Protein AF-A0A967JZ16-F1 (afdb_monomer_lite)

Sequence (49 aa):
KRLRPGESVSYHRRFTAERDTLVATLPLGYSDGYPPQGVAQAEVLIRGR

Structure (mmCIF, N/CA/C/O backbone):
data_AF-A0A967JZ16-F1
#
_entry.id   AF-A0A967JZ16-F1
#
loop_
_atom_site.group_PDB
_atom_site.id
_atom_site.type_symbol
_atom_site.label_atom_id
_atom_site.label_alt_id
_atom_site.label_comp_id
_atom_site.label_asym_id
_atom_site.label_entity_id
_atom_site.label_seq_id
_atom_site.pdbx_PDB_ins_code
_atom_site.Cartn_x
_atom_site.Cartn_y
_atom_site.Cartn_z
_atom_site.occupancy
_atom_site.B_iso_or_equiv
_atom_site.auth_seq_id
_atom_site.auth_comp_id
_atom_site.auth_asym_id
_atom_site.auth_atom_id
_atom_site.pdbx_PDB_model_num
ATOM 1 N N . LYS A 1 1 ? -4.243 -8.894 5.596 1.00 92.19 1 LYS A N 1
ATOM 2 C CA . LYS A 1 1 ? -3.954 -8.587 7.026 1.00 92.19 1 LYS A CA 1
ATOM 3 C C . LYS A 1 1 ? -4.979 -7.575 7.531 1.00 92.19 1 LYS A C 1
ATOM 5 O O . LYS A 1 1 ? -5.340 -6.698 6.759 1.00 92.19 1 LYS A O 1
ATOM 10 N N . ARG A 1 2 ? -5.457 -7.680 8.776 1.00 97.12 2 ARG A N 1
ATOM 11 C CA . ARG A 1 2 ? -6.285 -6.633 9.403 1.00 97.12 2 ARG A CA 1
ATOM 12 C C . ARG A 1 2 ? -5.388 -5.715 10.234 1.00 97.12 2 ARG A C 1
ATOM 14 O O . ARG A 1 2 ? -4.559 -6.234 10.975 1.00 97.12 2 ARG A O 1
ATOM 21 N N . LEU A 1 3 ? -5.529 -4.405 10.053 1.00 98.00 3 LEU A N 1
ATOM 22 C CA . LEU A 1 3 ? -4.870 -3.368 10.844 1.00 98.00 3 LEU A CA 1
ATOM 23 C C . LEU A 1 3 ? -5.876 -2.741 11.809 1.00 98.00 3 LEU A C 1
ATOM 25 O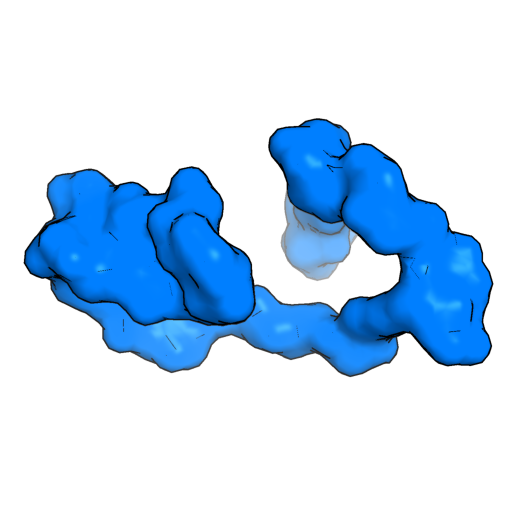 O . LEU A 1 3 ? -7.022 -2.510 11.419 1.00 98.00 3 LEU A O 1
ATOM 29 N N . ARG A 1 4 ? -5.434 -2.467 13.034 1.00 98.31 4 ARG A N 1
ATOM 30 C CA . ARG A 1 4 ? -6.137 -1.670 14.048 1.00 98.31 4 ARG A CA 1
ATOM 31 C C . ARG A 1 4 ? -5.766 -0.184 13.915 1.00 98.31 4 ARG A C 1
ATOM 33 O O . ARG A 1 4 ? -4.731 0.121 13.316 1.00 98.31 4 ARG A O 1
ATOM 40 N N . PRO A 1 5 ? -6.553 0.744 14.494 1.00 98.25 5 PRO A N 1
ATOM 41 C CA . PRO A 1 5 ? -6.188 2.155 14.544 1.00 98.25 5 PRO A CA 1
ATOM 42 C C . PRO A 1 5 ? -4.779 2.362 15.121 1.00 98.25 5 PRO A C 1
ATOM 44 O O . PRO A 1 5 ? -4.424 1.753 16.130 1.00 98.25 5 PRO A O 1
ATOM 47 N N . GLY A 1 6 ? -3.976 3.204 14.472 1.00 97.81 6 GLY A N 1
ATOM 48 C CA . GLY A 1 6 ? -2.587 3.492 14.848 1.00 97.81 6 GLY A CA 1
ATOM 49 C C . GLY A 1 6 ? -1.544 2.513 14.292 1.00 97.81 6 GLY A C 1
ATOM 50 O O . GLY A 1 6 ? -0.349 2.803 14.350 1.00 97.81 6 GLY A O 1
ATOM 51 N N . GLU A 1 7 ? -1.950 1.381 13.707 1.00 97.88 7 GLU A N 1
ATOM 52 C CA . GLU A 1 7 ? -1.019 0.472 13.034 1.00 97.88 7 GLU A CA 1
ATOM 53 C C . GLU A 1 7 ? -0.675 0.959 11.620 1.00 97.88 7 GLU A C 1
ATOM 55 O O . GLU A 1 7 ? -1.513 1.497 10.895 1.00 97.88 7 GLU A O 1
ATOM 60 N N . SER A 1 8 ? 0.566 0.719 11.197 1.00 96.75 8 SER A N 1
ATOM 61 C CA . SER A 1 8 ? 1.064 1.068 9.861 1.00 96.75 8 SER A CA 1
ATOM 62 C C . SER A 1 8 ? 1.555 -0.164 9.101 1.00 96.75 8 SER A C 1
ATOM 64 O O . SER A 1 8 ? 1.800 -1.235 9.669 1.00 96.75 8 SER A O 1
ATOM 66 N N . VAL A 1 9 ? 1.684 -0.018 7.784 1.00 94.25 9 VAL A N 1
ATOM 67 C CA . VAL A 1 9 ? 2.204 -1.052 6.883 1.00 94.25 9 VAL A CA 1
ATOM 68 C C . VAL A 1 9 ? 3.172 -0.431 5.879 1.00 94.25 9 VAL A C 1
ATOM 70 O O . VAL A 1 9 ? 3.118 0.769 5.613 1.00 94.25 9 VAL A O 1
ATOM 73 N N . SER A 1 10 ? 4.027 -1.273 5.296 1.00 89.38 10 SER A N 1
ATOM 74 C CA . SER A 1 10 ? 5.081 -0.895 4.353 1.00 89.38 10 SER A CA 1
ATOM 75 C C . SER A 1 10 ? 6.243 -0.122 4.983 1.00 89.38 10 SER A C 1
ATOM 77 O O . SER A 1 10 ? 6.219 0.303 6.142 1.00 89.38 10 SER A O 1
ATOM 79 N N . TYR A 1 11 ? 7.302 0.026 4.196 1.00 86.50 11 TYR A N 1
ATOM 80 C CA . TYR A 1 11 ? 8.460 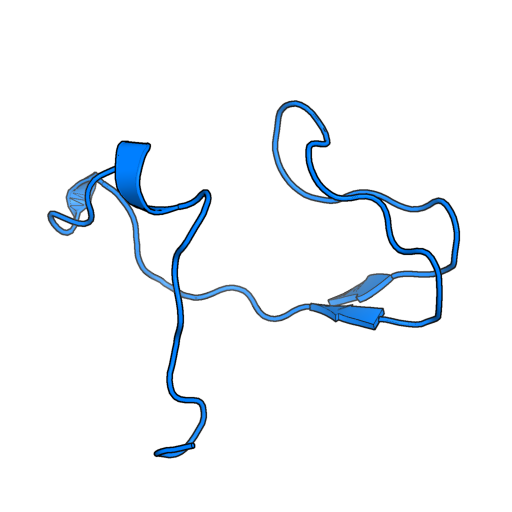0.832 4.543 1.00 86.50 11 TYR A CA 1
ATOM 81 C C . TYR A 1 11 ? 8.084 2.313 4.624 1.00 86.50 11 TYR A C 1
ATOM 83 O O . TYR A 1 11 ? 7.126 2.773 3.999 1.00 86.50 11 TYR A O 1
ATOM 91 N N . HIS A 1 12 ? 8.827 3.058 5.442 1.00 88.94 12 HIS A N 1
ATOM 92 C CA . HIS A 1 12 ? 8.601 4.481 5.732 1.00 88.94 12 HIS A CA 1
ATOM 93 C C . HIS A 1 12 ? 7.230 4.831 6.332 1.00 88.94 12 HI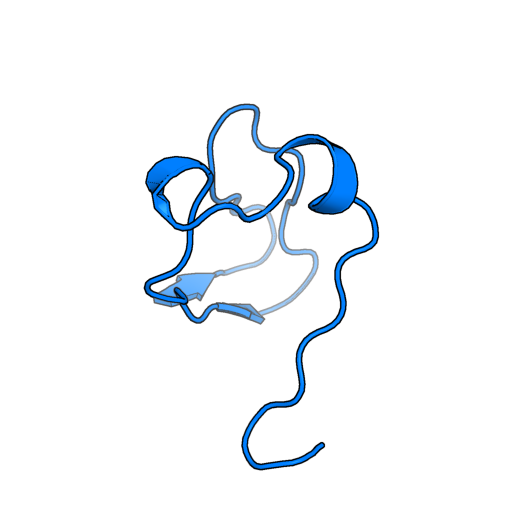S A C 1
ATOM 95 O O . HIS A 1 12 ? 6.992 6.001 6.608 1.00 88.94 12 HIS A O 1
ATOM 101 N N . ARG A 1 13 ? 6.351 3.843 6.569 1.00 91.12 13 ARG A N 1
ATOM 102 C CA . ARG A 1 13 ? 5.073 3.990 7.286 1.00 91.12 13 ARG A CA 1
ATOM 103 C C . ARG A 1 13 ? 4.233 5.176 6.787 1.00 91.12 13 ARG A C 1
ATOM 105 O O . ARG A 1 13 ? 3.635 5.894 7.578 1.00 91.12 13 ARG A O 1
ATOM 112 N N . ARG A 1 14 ? 4.184 5.373 5.462 1.00 90.25 14 ARG A N 1
ATOM 113 C CA . ARG A 1 14 ? 3.423 6.472 4.830 1.00 90.25 14 ARG A CA 1
ATOM 114 C C . ARG A 1 14 ? 1.913 6.377 5.064 1.00 90.25 14 ARG A C 1
ATOM 116 O O . ARG A 1 14 ? 1.226 7.382 4.963 1.00 90.25 14 ARG A O 1
ATOM 123 N N . PHE A 1 15 ? 1.411 5.177 5.350 1.00 92.62 15 PHE A N 1
ATOM 124 C CA . PHE A 1 15 ? 0.022 4.931 5.713 1.00 92.62 15 PHE A CA 1
ATOM 125 C C . PHE A 1 15 ? -0.058 4.412 7.150 1.00 92.62 15 PHE A C 1
ATOM 127 O O . PHE A 1 15 ? 0.603 3.425 7.496 1.00 92.62 15 PHE A O 1
ATOM 134 N N . THR A 1 16 ? -0.928 5.040 7.936 1.00 96.31 16 THR A N 1
ATOM 135 C CA . THR A 1 16 ? -1.332 4.606 9.274 1.00 96.31 16 THR A CA 1
ATOM 136 C C . THR A 1 16 ? -2.848 4.480 9.279 1.00 96.31 16 THR A C 1
ATOM 138 O O . THR A 1 16 ? -3.546 5.375 8.812 1.00 96.31 16 THR A O 1
ATOM 141 N N . ALA A 1 17 ? -3.365 3.360 9.774 1.00 97.44 17 ALA A N 1
ATOM 142 C CA . ALA A 1 17 ? -4.796 3.114 9.802 1.00 97.44 17 ALA A CA 1
ATOM 143 C C . ALA A 1 17 ? -5.480 4.015 10.844 1.00 97.44 17 ALA A C 1
ATOM 145 O O . ALA A 1 17 ? -5.112 4.005 12.016 1.00 97.44 17 ALA A O 1
ATOM 146 N N . GLU A 1 18 ? -6.504 4.762 10.436 1.00 97.88 18 GLU A N 1
ATOM 147 C CA . GLU A 1 18 ? -7.339 5.572 11.344 1.00 97.88 18 GLU A CA 1
ATOM 148 C C . GLU A 1 18 ? -8.503 4.768 11.945 1.00 97.88 18 GLU A C 1
ATOM 150 O O . GLU A 1 18 ? -9.080 5.128 12.967 1.00 97.88 18 GLU A O 1
ATOM 155 N N . ARG A 1 19 ? -8.843 3.646 11.307 1.00 98.00 19 ARG A N 1
ATOM 156 C CA . ARG A 1 19 ? -9.912 2.717 11.687 1.00 98.00 19 ARG A CA 1
ATOM 157 C C . ARG A 1 19 ? -9.498 1.287 11.367 1.00 98.00 19 ARG A C 1
ATOM 159 O O . ARG A 1 19 ? -8.539 1.073 10.623 1.00 98.00 19 ARG A O 1
ATOM 166 N N . ASP A 1 20 ? -10.262 0.314 11.854 1.00 98.19 20 ASP A N 1
ATOM 167 C CA . ASP A 1 20 ? -10.095 -1.086 11.462 1.00 98.19 20 ASP A CA 1
ATOM 168 C C . ASP A 1 20 ? -10.092 -1.227 9.933 1.00 98.19 20 ASP A C 1
ATOM 170 O O . ASP A 1 20 ? -11.085 -0.951 9.256 1.00 98.19 20 ASP A O 1
ATOM 174 N N . THR A 1 21 ? -8.953 -1.651 9.386 1.00 97.94 21 THR A N 1
ATOM 175 C CA . THR A 1 21 ? -8.687 -1.625 7.943 1.00 97.94 21 THR A CA 1
ATOM 176 C C . THR A 1 21 ? -8.231 -2.997 7.468 1.00 97.94 21 THR A C 1
ATOM 178 O O . THR A 1 21 ? -7.299 -3.590 8.016 1.00 97.94 21 THR A O 1
ATOM 181 N N . LEU A 1 22 ? -8.880 -3.525 6.429 1.00 97.06 22 LEU A N 1
ATOM 182 C CA . LEU A 1 22 ? -8.442 -4.753 5.769 1.00 97.06 22 LEU A CA 1
ATOM 183 C C . LEU A 1 22 ? -7.458 -4.406 4.649 1.00 97.06 22 LEU A C 1
ATOM 185 O O . LEU A 1 22 ? -7.807 -3.693 3.717 1.00 97.06 22 LEU A O 1
ATOM 189 N N . VAL A 1 23 ? -6.243 -4.942 4.733 1.00 95.62 23 VAL A N 1
ATOM 190 C CA . VAL A 1 23 ? -5.178 -4.739 3.745 1.00 95.62 23 VAL A CA 1
ATOM 191 C C . VAL A 1 23 ? -4.971 -6.012 2.932 1.00 95.62 23 VAL A C 1
ATOM 193 O O . VAL A 1 23 ? -4.817 -7.103 3.504 1.00 95.62 23 VAL A O 1
ATOM 196 N N . ALA A 1 24 ? -4.915 -5.851 1.612 1.00 94.56 24 ALA A N 1
ATOM 197 C CA . ALA A 1 24 ? -4.536 -6.877 0.650 1.00 94.56 24 ALA A CA 1
ATOM 198 C C . ALA A 1 24 ? -3.162 -6.556 0.044 1.00 94.56 24 ALA A C 1
ATOM 200 O O . ALA A 1 24 ? -2.829 -5.393 -0.171 1.00 94.56 24 ALA A O 1
ATOM 201 N N . THR A 1 25 ? -2.372 -7.594 -0.224 1.00 93.62 25 THR A N 1
ATOM 202 C CA . THR A 1 25 ? -1.092 -7.483 -0.931 1.00 93.62 25 THR A CA 1
ATOM 203 C C . THR A 1 25 ? -1.304 -7.933 -2.368 1.00 93.62 25 THR A C 1
ATOM 205 O O . THR A 1 25 ? -1.825 -9.026 -2.589 1.00 93.62 25 THR A O 1
ATOM 208 N N . LEU A 1 26 ? -0.906 -7.103 -3.330 1.00 92.44 26 LEU A N 1
ATOM 209 C CA . LEU A 1 26 ? -0.911 -7.459 -4.746 1.00 92.44 26 LEU A CA 1
ATOM 210 C C . LEU A 1 26 ? 0.462 -8.035 -5.125 1.00 92.44 26 LEU A C 1
ATOM 212 O O . LEU A 1 26 ? 1.473 -7.470 -4.703 1.00 92.44 26 LEU A O 1
ATOM 216 N N . PRO A 1 27 ? 0.530 -9.128 -5.904 1.00 93.69 27 PRO A N 1
ATOM 217 C CA . PRO A 1 27 ? 1.785 -9.656 -6.432 1.00 93.69 27 PRO A CA 1
ATOM 218 C C . PRO A 1 27 ? 2.230 -8.823 -7.648 1.00 93.69 27 PRO A C 1
ATOM 220 O O . PRO A 1 27 ? 2.165 -9.284 -8.781 1.00 93.69 27 PRO A O 1
ATOM 223 N N . LEU A 1 28 ? 2.591 -7.563 -7.402 1.00 91.50 28 LEU A N 1
ATOM 224 C CA . LEU A 1 28 ? 3.004 -6.584 -8.406 1.00 91.50 28 LEU A CA 1
ATOM 225 C C . LEU A 1 28 ? 4.068 -5.663 -7.804 1.00 91.50 28 LEU A C 1
ATOM 227 O O . LEU A 1 28 ? 3.910 -5.175 -6.682 1.00 91.50 28 LEU A O 1
ATOM 231 N N . GLY A 1 29 ? 5.121 -5.374 -8.560 1.00 91.56 29 GLY A N 1
ATOM 232 C CA . GLY A 1 29 ? 6.173 -4.453 -8.156 1.00 91.56 29 GLY A CA 1
ATOM 233 C C . GLY A 1 29 ? 6.955 -3.867 -9.327 1.00 91.56 29 GLY A C 1
ATOM 234 O O . GLY A 1 29 ? 6.613 -4.018 -10.497 1.00 91.56 29 GLY A O 1
ATOM 235 N N . TYR A 1 30 ? 8.040 -3.171 -8.994 1.00 92.00 30 TYR A N 1
ATOM 236 C CA . TYR A 1 30 ? 8.889 -2.504 -9.984 1.00 92.00 30 TYR A CA 1
ATOM 237 C C . TYR A 1 30 ? 9.575 -3.487 -10.941 1.00 92.00 30 TYR A C 1
ATOM 239 O O . TYR A 1 30 ? 9.800 -3.146 -12.098 1.00 92.00 30 TYR A O 1
ATOM 247 N N . SER A 1 31 ? 9.878 -4.707 -10.486 1.00 95.00 31 SER A N 1
ATOM 248 C CA . SER A 1 31 ? 10.444 -5.770 -11.326 1.00 95.00 31 SER A CA 1
ATOM 249 C C . SER A 1 31 ? 9.479 -6.238 -12.415 1.00 95.00 31 SER A C 1
ATOM 251 O O . SER A 1 31 ? 9.927 -6.726 -13.445 1.00 95.00 31 SER A O 1
ATOM 253 N N . ASP A 1 32 ? 8.178 -6.030 -12.214 1.00 93.81 32 ASP A N 1
ATOM 254 C CA . ASP A 1 32 ? 7.130 -6.315 -13.197 1.00 93.81 32 ASP A CA 1
ATOM 255 C C . ASP A 1 32 ? 6.866 -5.113 -14.127 1.00 93.81 32 ASP A C 1
ATOM 257 O O . ASP A 1 32 ? 5.997 -5.168 -14.992 1.00 93.81 32 ASP A O 1
ATOM 261 N N . GLY A 1 33 ? 7.597 -4.004 -13.943 1.00 93.19 33 GLY A N 1
ATOM 262 C CA . GLY A 1 33 ? 7.446 -2.766 -14.711 1.00 93.19 33 GLY A CA 1
ATOM 263 C C . GLY A 1 33 ? 6.517 -1.723 -14.082 1.00 93.19 33 GLY A C 1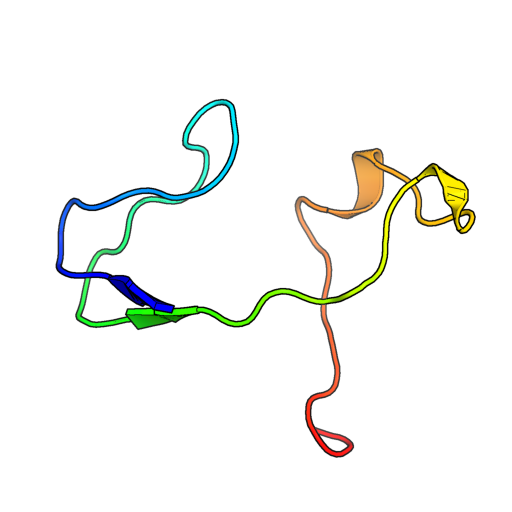
ATOM 264 O O . GLY A 1 33 ? 6.307 -0.670 -14.684 1.00 93.19 33 GLY A O 1
ATOM 265 N N . TYR A 1 34 ? 5.974 -1.957 -12.878 1.00 91.31 34 TYR A N 1
ATOM 266 C CA . TYR A 1 34 ? 5.126 -0.962 -12.214 1.00 91.31 34 TYR A CA 1
ATOM 267 C C . TYR A 1 34 ? 5.962 0.210 -11.665 1.00 91.31 34 TYR A C 1
ATOM 269 O O . TYR A 1 34 ? 6.861 -0.012 -10.846 1.00 91.31 34 TYR A O 1
ATOM 277 N N . PRO A 1 35 ? 5.689 1.467 -12.059 1.00 89.12 35 PRO A N 1
ATOM 278 C CA . PRO A 1 35 ? 6.541 2.592 -11.697 1.00 89.12 35 PRO A CA 1
ATOM 279 C C . PRO A 1 35 ? 6.475 2.861 -10.184 1.00 89.12 35 PRO A C 1
ATOM 281 O O . PRO A 1 35 ? 5.392 3.125 -9.650 1.00 89.12 35 PRO A O 1
ATOM 284 N N . PRO A 1 36 ? 7.614 2.867 -9.463 1.00 85.00 36 PRO A N 1
ATOM 285 C CA . PRO A 1 36 ? 7.621 3.084 -8.016 1.00 85.00 36 PRO A CA 1
ATOM 286 C C . PRO A 1 36 ? 7.072 4.465 -7.623 1.00 85.00 36 PRO A C 1
ATOM 288 O O . PRO A 1 36 ? 6.514 4.622 -6.536 1.00 85.00 36 PRO A O 1
ATOM 291 N N . GLN A 1 37 ? 7.174 5.455 -8.516 1.00 86.00 37 GLN A N 1
ATOM 292 C CA . GLN A 1 37 ? 6.644 6.805 -8.315 1.00 86.00 37 GLN A CA 1
ATOM 293 C C . GLN A 1 37 ? 5.106 6.845 -8.346 1.00 86.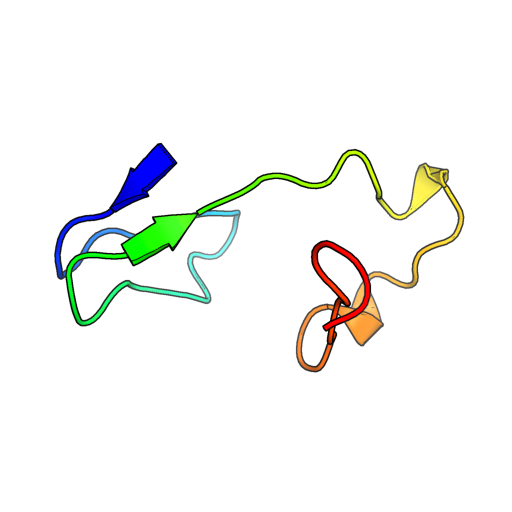00 37 GLN A C 1
ATOM 295 O O . GLN A 1 37 ? 4.508 7.691 -7.687 1.00 86.00 37 GLN A O 1
ATOM 300 N N . GLY A 1 38 ? 4.456 5.913 -9.055 1.00 80.56 38 GLY A N 1
ATOM 301 C CA . GLY A 1 38 ? 2.998 5.874 -9.211 1.00 80.56 38 GLY A CA 1
ATOM 302 C C . GLY A 1 38 ? 2.243 5.377 -7.974 1.00 80.56 38 GLY A C 1
ATOM 303 O O . GLY A 1 38 ? 1.034 5.545 -7.883 1.00 80.56 38 GLY A O 1
ATOM 304 N N . VAL A 1 39 ? 2.936 4.795 -6.986 1.00 82.38 39 VAL A N 1
ATOM 305 C CA . VAL A 1 39 ? 2.306 4.181 -5.800 1.00 82.38 39 VAL A CA 1
ATOM 306 C C . VAL A 1 39 ? 1.526 5.183 -4.944 1.00 82.38 39 VAL A C 1
ATOM 308 O O . VAL A 1 39 ? 0.566 4.796 -4.288 1.00 82.38 39 VAL A O 1
ATOM 311 N N . ALA A 1 40 ? 1.924 6.458 -4.907 1.00 79.69 40 ALA A N 1
ATOM 312 C CA . ALA A 1 40 ? 1.272 7.450 -4.045 1.00 79.69 40 ALA A CA 1
ATOM 313 C C . ALA A 1 40 ? -0.170 7.790 -4.470 1.00 79.69 40 ALA A C 1
ATOM 315 O O . ALA A 1 40 ? -0.953 8.216 -3.628 1.00 79.69 40 ALA A O 1
ATOM 316 N N . GLN A 1 41 ? -0.505 7.601 -5.748 1.00 84.00 41 GLN A N 1
ATOM 317 C CA . GLN A 1 41 ? -1.811 7.925 -6.337 1.00 84.00 41 GLN A CA 1
ATOM 318 C C . GLN A 1 41 ? -2.384 6.731 -7.114 1.00 84.00 41 GLN A C 1
ATOM 320 O O . GLN A 1 41 ? -3.187 6.896 -8.025 1.00 84.00 41 GLN A O 1
ATOM 325 N N . ALA A 1 42 ? -1.922 5.525 -6.791 1.00 90.00 42 ALA A N 1
ATOM 326 C CA . ALA A 1 42 ? -2.343 4.316 -7.471 1.00 90.00 42 ALA A CA 1
ATOM 327 C C . ALA A 1 42 ? -3.794 3.972 -7.128 1.00 90.00 42 ALA A C 1
ATOM 329 O O . ALA A 1 42 ? -4.171 3.941 -5.955 1.00 90.00 42 ALA A O 1
ATOM 330 N N . GLU A 1 43 ? -4.562 3.610 -8.147 1.00 92.69 43 GLU A N 1
ATOM 331 C CA . GLU A 1 43 ? -5.878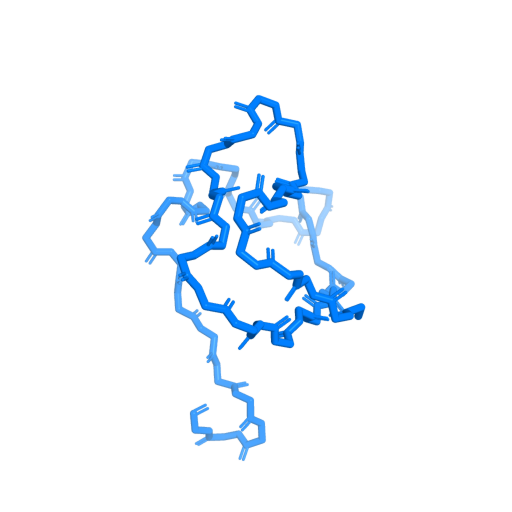 2.997 -8.005 1.00 92.69 43 GLU A CA 1
ATOM 332 C C . GLU A 1 43 ? -5.829 1.565 -8.540 1.00 92.69 43 GLU A C 1
ATOM 334 O O . GLU A 1 43 ? -5.046 1.236 -9.434 1.00 92.69 43 GLU A O 1
ATOM 339 N N . VAL A 1 44 ? -6.651 0.688 -7.970 1.00 93.56 44 VAL A N 1
ATOM 340 C CA . VAL A 1 44 ? -6.753 -0.709 -8.391 1.00 93.56 44 VAL A CA 1
ATOM 341 C C . VAL A 1 44 ? -8.212 -1.124 -8.427 1.00 93.56 44 VAL A C 1
ATOM 343 O O . VAL A 1 44 ? -8.965 -0.819 -7.507 1.00 93.56 44 VAL A O 1
ATOM 346 N N . LEU A 1 45 ? -8.581 -1.873 -9.465 1.00 96.25 45 LEU A N 1
ATOM 347 C CA . LEU A 1 45 ? -9.889 -2.505 -9.557 1.00 96.25 45 LEU A CA 1
ATOM 348 C C . LEU A 1 45 ? -9.852 -3.878 -8.873 1.00 96.25 45 LEU A C 1
ATOM 350 O O . LEU A 1 45 ? -9.156 -4.794 -9.317 1.00 96.25 45 LEU A O 1
ATOM 354 N N . ILE A 1 46 ? -10.635 -4.061 -7.815 1.00 94.44 46 ILE A N 1
ATOM 355 C CA . ILE A 1 46 ? -10.818 -5.338 -7.127 1.00 94.44 46 ILE A CA 1
ATOM 356 C C . ILE A 1 46 ? -12.101 -5.975 -7.649 1.00 94.44 46 ILE A C 1
ATOM 358 O O . ILE A 1 46 ? -13.207 -5.526 -7.364 1.00 94.44 46 ILE A O 1
ATOM 362 N N . ARG A 1 47 ? -11.956 -7.075 -8.401 1.00 95.56 47 ARG A N 1
ATOM 363 C CA . ARG A 1 47 ? -13.084 -7.753 -9.073 1.00 95.56 47 ARG A CA 1
ATOM 364 C C . ARG A 1 47 ? -13.837 -6.816 -10.035 1.00 95.56 47 ARG A C 1
ATOM 366 O O . ARG A 1 47 ? -15.059 -6.877 -10.135 1.00 95.56 47 ARG A O 1
ATOM 373 N N . GLY A 1 48 ? -13.089 -5.959 -10.733 1.00 95.75 48 GLY A N 1
ATOM 374 C CA . GLY A 1 48 ? -13.621 -5.028 -11.732 1.00 95.75 48 GLY A CA 1
ATOM 375 C C . GLY A 1 48 ? -14.269 -3.764 -11.160 1.00 95.75 48 GLY A C 1
ATOM 376 O O . GLY A 1 48 ? -15.056 -3.141 -11.866 1.00 95.75 48 GLY A O 1
ATOM 377 N N . ARG A 1 49 ? -13.985 -3.409 -9.900 1.00 88.19 49 ARG A N 1
ATOM 378 C CA . ARG A 1 49 ? -14.501 -2.210 -9.227 1.00 88.19 49 ARG A CA 1
ATOM 379 C C . ARG A 1 49 ? -13.429 -1.495 -8.436 1.00 88.19 49 ARG A C 1
ATOM 381 O O . ARG A 1 49 ? -12.602 -2.219 -7.842 1.00 88.19 49 ARG A O 1
#

pLDDT: mean 92.73, std 4.79, range [79.69, 98.31]

Radius of gyration: 12.33 Å; chains: 1; bounding box: 25×18×30 Å

Foldseek 3Di:
DWDAAQDADDPPRPDGDNHTDDDDDDPDDVVNVDDPVCVVPDDDQDVND

Secondary structure (DSSP, 8-state):
-EE-TT-EESGGG-EE-SS-EE----S--GGGT--GGGGGG----SS--